Protein AF-A0A3D6AHK2-F1 (afdb_monomer_lite)

Radius of gyration: 12.89 Å; chains: 1; bounding box: 32×25×30 Å

Sequence (106 aa):
MTGGVGNDLYDFNAITDRGTSGDVITDFSRSGMNGVDVLNLHDLLLTFAGFNGNNAFSGGYLQFDTSSGTGTAVRVDANGGANSYVTLATLTGTLLQQGDTANYVL

Foldseek 3Di:
DEDWAEAEEAEDQALCLLPPAAAEYEHQDCDDRSYHYEYECPNHLVQAPPRDQPQCVVQQQWDFDCVVVQKTFTWGDRPGPNDDIGGNYIYGRDRDDPVSVSHYDD

Secondary structure (DSSP, 8-state):
----SS--EEE--SGGGGTTT-EEES---SSSTT---EEE-HHHHHTSTT--SS-TTTTTSEEEE-TTSSEEEEEE-TT-TTSS-EEEEEEES----TT-TTSEE-

pLDDT: mean 95.62, std 3.41, range [83.12, 98.75]

Structure (mmCIF, N/CA/C/O backbone):
data_AF-A0A3D6AHK2-F1
#
_entry.id   AF-A0A3D6AHK2-F1
#
loop_
_atom_site.group_PDB
_atom_site.id
_atom_site.type_symbol
_atom_site.label_atom_id
_atom_site.label_alt_id
_atom_site.label_comp_id
_atom_site.label_asym_id
_atom_site.label_entity_id
_atom_site.label_seq_id
_atom_site.pdbx_PDB_ins_code
_atom_site.Cartn_x
_atom_site.Cartn_y
_atom_site.Cartn_z
_atom_site.occupancy
_atom_site.B_iso_or_equiv
_atom_site.auth_seq_id
_atom_site.auth_comp_id
_atom_site.auth_asym_id
_atom_site.auth_atom_id
_atom_site.pdbx_PDB_model_num
ATOM 1 N N . MET A 1 1 ? 11.897 1.398 2.130 1.00 83.50 1 MET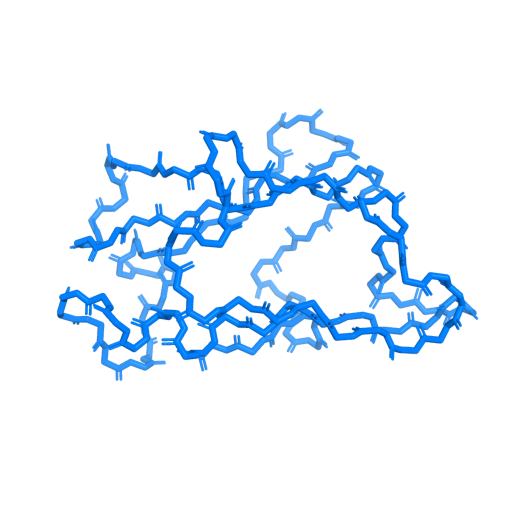 A N 1
ATOM 2 C CA . MET A 1 1 ? 12.263 0.043 1.695 1.00 83.50 1 MET A CA 1
ATOM 3 C C . MET A 1 1 ? 12.413 0.020 0.185 1.00 83.50 1 MET A C 1
ATOM 5 O O . MET A 1 1 ? 11.782 0.829 -0.491 1.00 83.50 1 MET A O 1
ATOM 9 N N . THR A 1 2 ? 13.274 -0.872 -0.294 1.00 85.88 2 THR A N 1
ATOM 10 C CA . THR A 1 2 ? 13.580 -1.096 -1.711 1.00 85.88 2 THR A CA 1
ATOM 11 C C . THR A 1 2 ? 13.614 -2.594 -1.975 1.00 85.88 2 THR A C 1
ATOM 13 O O . THR A 1 2 ? 14.205 -3.308 -1.160 1.00 85.88 2 THR A O 1
ATOM 16 N N . GLY A 1 3 ? 12.999 -3.044 -3.063 1.00 83.12 3 GLY A N 1
ATOM 17 C CA . GLY A 1 3 ? 13.045 -4.434 -3.528 1.00 83.12 3 GLY A CA 1
ATOM 18 C C . GLY A 1 3 ? 14.169 -4.667 -4.545 1.00 83.12 3 GLY A C 1
ATOM 19 O O . GLY A 1 3 ? 14.922 -5.638 -4.449 1.00 83.12 3 GLY A O 1
ATOM 20 N N . GLY A 1 4 ? 14.421 -3.670 -5.400 1.00 90.12 4 GLY A N 1
ATOM 21 C CA . GLY A 1 4 ? 15.412 -3.727 -6.466 1.00 90.12 4 GLY A CA 1
ATOM 22 C C . GLY A 1 4 ? 14.800 -4.065 -7.825 1.00 90.12 4 GLY A C 1
ATOM 23 O O . GLY A 1 4 ? 13.770 -3.527 -8.207 1.00 90.12 4 GLY A O 1
ATOM 24 N N . VAL A 1 5 ? 15.518 -4.864 -8.620 1.00 92.00 5 VAL A N 1
ATOM 25 C CA . VAL A 1 5 ? 15.029 -5.372 -9.911 1.00 92.00 5 VAL A CA 1
ATOM 26 C C . VAL A 1 5 ? 14.538 -6.795 -9.703 1.00 92.00 5 VAL A C 1
ATOM 28 O O . VAL A 1 5 ? 15.260 -7.613 -9.134 1.00 92.00 5 VAL A O 1
ATOM 31 N N . GLY A 1 6 ? 13.387 -7.116 -10.277 1.00 94.50 6 GLY A N 1
ATOM 32 C CA . GLY A 1 6 ? 12.74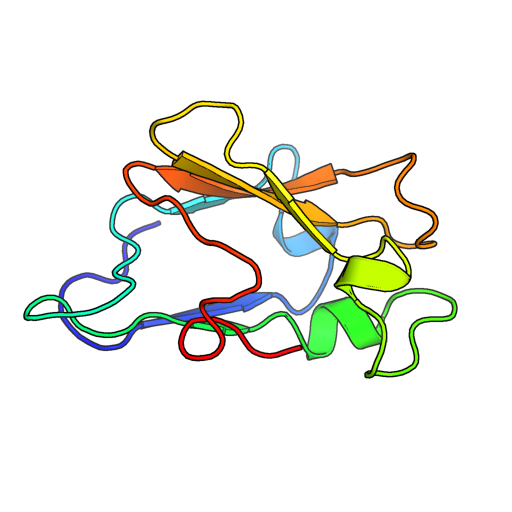6 -8.414 -10.134 1.00 94.50 6 GLY A CA 1
ATOM 33 C C . GLY A 1 6 ? 11.307 -8.234 -9.680 1.00 94.50 6 GLY A C 1
ATOM 34 O O . GLY A 1 6 ? 10.821 -7.121 -9.578 1.00 94.50 6 GLY A O 1
ATOM 35 N N . ASN A 1 7 ? 10.605 -9.342 -9.474 1.00 95.81 7 ASN A N 1
ATOM 36 C CA . ASN A 1 7 ? 9.268 -9.276 -8.898 1.00 95.81 7 ASN A CA 1
ATOM 37 C C . ASN A 1 7 ? 9.410 -9.360 -7.383 1.00 95.81 7 ASN A C 1
ATOM 39 O O . ASN A 1 7 ? 9.727 -10.437 -6.866 1.00 95.81 7 ASN A O 1
ATOM 43 N N . ASP A 1 8 ? 9.166 -8.252 -6.699 1.00 97.44 8 ASP A N 1
ATOM 44 C CA . ASP A 1 8 ? 9.243 -8.178 -5.250 1.00 97.44 8 ASP A CA 1
ATOM 45 C C . ASP A 1 8 ? 7.861 -8.309 -4.601 1.00 97.44 8 ASP A C 1
ATOM 47 O O . ASP A 1 8 ? 6.838 -7.850 -5.119 1.00 97.44 8 ASP A O 1
ATOM 51 N N . LEU A 1 9 ? 7.830 -8.962 -3.437 1.00 97.06 9 LEU A N 1
ATOM 52 C CA . LEU A 1 9 ? 6.627 -9.137 -2.630 1.00 97.06 9 LEU A CA 1
ATOM 53 C C . LEU A 1 9 ? 6.747 -8.316 -1.347 1.00 97.06 9 LEU A C 1
ATOM 55 O O . LEU A 1 9 ? 7.596 -8.587 -0.498 1.00 97.06 9 LEU A O 1
ATOM 59 N N . TYR A 1 10 ? 5.861 -7.338 -1.201 1.00 97.19 10 TYR A N 1
ATOM 60 C CA . TYR A 1 10 ? 5.734 -6.502 -0.015 1.00 97.19 10 TYR A CA 1
ATOM 61 C C . TYR A 1 10 ? 4.561 -7.017 0.815 1.00 97.19 10 TYR A C 1
ATOM 63 O O . TYR A 1 10 ? 3.400 -6.778 0.475 1.00 97.19 10 TYR A O 1
ATOM 71 N N . ASP A 1 11 ? 4.878 -7.776 1.860 1.00 96.88 11 ASP A N 1
ATOM 72 C CA . ASP A 1 11 ? 3.912 -8.533 2.653 1.00 96.88 11 ASP A CA 1
ATOM 73 C C . ASP A 1 11 ? 3.496 -7.790 3.926 1.00 96.88 11 ASP A C 1
ATOM 75 O O . ASP A 1 11 ? 4.348 -7.424 4.738 1.00 96.88 11 ASP A O 1
ATOM 79 N N . PHE A 1 12 ? 2.189 -7.577 4.097 1.00 97.31 12 PHE A N 1
ATOM 80 C CA . PHE A 1 12 ? 1.602 -6.949 5.279 1.00 97.31 12 PHE A CA 1
ATOM 81 C C . PHE A 1 12 ? 0.621 -7.913 5.942 1.00 97.31 12 PHE A C 1
ATOM 83 O O . PHE A 1 12 ? -0.407 -8.272 5.365 1.00 97.31 12 PHE A O 1
ATOM 90 N N . ASN A 1 13 ? 0.913 -8.275 7.190 1.00 96.94 13 ASN A N 1
ATOM 91 C CA . ASN A 1 13 ? 0.169 -9.283 7.944 1.00 96.94 13 ASN A CA 1
ATOM 92 C C . ASN A 1 13 ? -0.658 -8.664 9.076 1.00 96.94 13 ASN A C 1
ATOM 94 O O . ASN A 1 13 ? -1.662 -9.232 9.504 1.00 96.94 13 ASN A O 1
ATOM 98 N N . ALA A 1 14 ? -0.263 -7.488 9.568 1.00 95.81 14 ALA A N 1
ATOM 99 C CA . ALA A 1 14 ? -0.964 -6.778 10.629 1.00 95.81 14 ALA A CA 1
ATOM 100 C C . ALA A 1 14 ? -0.911 -5.259 10.442 1.00 95.81 14 ALA A C 1
ATOM 102 O O . ALA A 1 14 ? 0.054 -4.693 9.935 1.00 95.81 14 ALA A O 1
ATOM 103 N N . ILE A 1 15 ? -1.941 -4.551 10.922 1.00 94.81 15 ILE A N 1
ATOM 104 C CA . ILE A 1 15 ? -1.991 -3.081 10.823 1.00 94.81 15 ILE A CA 1
ATOM 105 C C . ILE A 1 15 ? -0.832 -2.416 11.575 1.00 94.81 15 ILE A C 1
ATOM 107 O O . ILE A 1 15 ? -0.469 -1.286 11.271 1.00 94.81 15 ILE A O 1
ATOM 111 N N . THR A 1 16 ? -0.243 -3.117 12.546 1.00 95.94 16 THR A N 1
ATOM 112 C CA . THR A 1 16 ? 0.933 -2.683 13.302 1.00 95.94 16 THR A CA 1
ATOM 113 C C . THR A 1 16 ? 2.220 -2.684 12.485 1.00 95.94 16 THR A C 1
ATOM 115 O O . THR A 1 16 ? 3.148 -1.974 12.868 1.00 95.94 16 THR A O 1
ATOM 118 N N . ASP A 1 17 ? 2.276 -3.405 11.361 1.00 92.81 17 ASP A N 1
ATOM 119 C CA . ASP A 1 17 ? 3.460 -3.467 10.489 1.00 92.81 17 ASP A CA 1
ATOM 120 C C . ASP A 1 17 ? 3.811 -2.080 9.934 1.00 92.81 17 ASP A C 1
ATOM 122 O O . ASP A 1 17 ? 4.977 -1.749 9.753 1.00 92.81 17 ASP A O 1
ATOM 126 N N . ARG A 1 18 ? 2.807 -1.199 9.805 1.00 93.31 18 ARG A N 1
ATOM 127 C CA . ARG A 1 18 ? 2.975 0.205 9.402 1.00 93.31 18 ARG A CA 1
ATOM 128 C C . ARG A 1 18 ? 3.805 1.051 10.385 1.00 93.31 18 ARG A C 1
ATOM 130 O O . ARG A 1 18 ? 4.126 2.205 10.093 1.00 93.31 18 ARG A O 1
ATOM 137 N N . GLY A 1 19 ? 4.023 0.577 11.613 1.00 92.50 19 GLY A N 1
ATOM 138 C CA . GLY A 1 19 ? 4.533 1.399 12.709 1.00 92.50 19 GLY A CA 1
ATOM 139 C C . GLY A 1 19 ? 3.670 2.650 12.946 1.00 92.50 19 GLY A C 1
ATOM 140 O O . GLY A 1 19 ? 2.443 2.582 13.046 1.00 92.50 19 GLY A O 1
ATOM 141 N N . THR A 1 20 ? 4.300 3.822 13.035 1.00 90.75 20 THR A N 1
ATOM 142 C CA . THR A 1 20 ? 3.590 5.085 13.318 1.00 90.75 20 THR A CA 1
ATOM 143 C C . THR A 1 20 ? 3.040 5.759 12.057 1.00 90.75 20 THR A C 1
ATOM 145 O O . THR A 1 20 ? 1.927 6.290 12.073 1.00 90.75 20 THR A O 1
ATOM 148 N N . SER A 1 21 ? 3.791 5.751 10.953 1.00 91.06 21 SER A N 1
ATOM 149 C CA . SER A 1 21 ? 3.498 6.551 9.749 1.00 91.06 21 SER A CA 1
ATOM 150 C C . SER A 1 21 ? 3.195 5.735 8.493 1.00 91.06 21 SER A C 1
ATOM 152 O O . SER A 1 21 ? 2.676 6.301 7.534 1.00 91.06 21 SER A O 1
ATOM 154 N N . GLY A 1 22 ? 3.454 4.431 8.511 1.00 95.00 22 GLY A N 1
ATOM 155 C CA . GLY A 1 22 ? 3.506 3.597 7.318 1.00 95.00 22 GLY A CA 1
ATOM 156 C C . GLY A 1 22 ? 4.890 3.574 6.686 1.00 95.00 22 GLY A C 1
ATOM 157 O O . GLY A 1 22 ? 5.708 4.476 6.904 1.00 95.00 22 GLY A O 1
ATOM 158 N N . ASP A 1 23 ? 5.123 2.533 5.895 1.00 96.12 23 ASP A N 1
ATOM 159 C CA . ASP A 1 23 ? 6.361 2.346 5.150 1.00 96.12 23 ASP A CA 1
ATOM 160 C C . ASP A 1 23 ? 6.465 3.306 3.966 1.00 96.12 23 ASP A C 1
ATOM 162 O O . ASP A 1 23 ? 5.476 3.836 3.458 1.00 96.12 23 ASP A O 1
ATOM 166 N N . VAL A 1 24 ? 7.687 3.516 3.487 1.00 97.19 24 VAL A N 1
ATOM 167 C CA . VAL A 1 24 ? 7.953 4.244 2.242 1.00 97.19 24 VAL A CA 1
ATOM 168 C C . VAL A 1 24 ? 8.644 3.290 1.283 1.00 97.19 24 VAL A C 1
ATOM 170 O O . VAL A 1 24 ? 9.767 2.868 1.554 1.00 97.19 24 VAL A O 1
ATOM 173 N N . ILE A 1 25 ? 7.988 2.948 0.178 1.00 97.31 25 ILE A N 1
ATOM 174 C CA . ILE A 1 25 ? 8.490 2.058 -0.872 1.00 97.31 25 ILE A CA 1
ATOM 175 C C . ILE A 1 25 ? 8.919 2.925 -2.049 1.00 97.31 25 ILE A C 1
ATOM 177 O O . ILE A 1 25 ? 8.097 3.640 -2.628 1.00 97.31 25 ILE A O 1
ATOM 181 N N . THR A 1 26 ? 10.212 2.912 -2.371 1.00 96.94 26 THR A N 1
ATOM 182 C CA . THR A 1 26 ? 10.783 3.899 -3.300 1.00 96.94 26 THR A CA 1
ATOM 183 C C . THR A 1 26 ? 10.936 3.425 -4.739 1.00 96.94 26 THR A C 1
ATOM 185 O O . THR A 1 26 ? 11.211 4.242 -5.613 1.00 96.94 26 THR A O 1
ATOM 188 N N . ASP A 1 27 ? 10.769 2.132 -4.990 1.00 95.69 27 ASP A N 1
ATOM 189 C CA . ASP A 1 27 ? 11.079 1.479 -6.264 1.00 95.69 27 ASP A CA 1
ATOM 190 C C . ASP A 1 27 ? 9.979 0.532 -6.763 1.00 95.69 27 ASP A C 1
ATOM 192 O O . ASP A 1 27 ? 10.217 -0.192 -7.723 1.00 95.69 27 ASP A O 1
ATOM 196 N N . PHE A 1 28 ? 8.773 0.591 -6.182 1.00 97.69 28 PHE A N 1
ATOM 197 C CA . PHE A 1 28 ? 7.665 -0.294 -6.556 1.00 97.69 28 PHE A CA 1
ATOM 198 C C . PHE A 1 28 ? 7.372 -0.227 -8.063 1.00 97.69 28 PHE A C 1
ATOM 200 O O . PHE A 1 28 ? 6.909 0.799 -8.580 1.00 97.69 28 PHE A O 1
ATOM 207 N N . SER A 1 29 ? 7.583 -1.337 -8.758 1.00 96.88 29 SER A N 1
ATOM 208 C CA . SER A 1 29 ? 7.416 -1.491 -10.194 1.00 96.88 29 SER A CA 1
ATOM 209 C C . SER A 1 29 ? 6.083 -2.150 -10.525 1.00 96.88 29 SER A C 1
ATOM 211 O O . SER A 1 29 ? 5.861 -3.328 -10.270 1.00 96.88 29 SER A O 1
ATOM 213 N N . ARG A 1 30 ? 5.183 -1.415 -11.191 1.00 95.88 30 ARG A N 1
ATOM 214 C CA . ARG A 1 30 ? 3.920 -2.011 -11.664 1.00 95.88 30 ARG A CA 1
ATOM 215 C C . ARG A 1 30 ? 4.116 -2.991 -12.819 1.00 95.88 30 ARG A C 1
ATOM 217 O O . ARG A 1 30 ? 3.322 -3.909 -12.993 1.00 95.88 30 ARG A O 1
ATOM 224 N N . SER A 1 31 ? 5.133 -2.755 -13.646 1.00 94.19 31 SER A N 1
ATOM 225 C CA . SER A 1 31 ? 5.406 -3.528 -14.857 1.00 94.19 31 SER A CA 1
ATOM 226 C C . SER A 1 31 ? 6.748 -3.153 -15.478 1.00 94.19 31 SER A C 1
ATOM 228 O O . SER A 1 31 ? 7.208 -2.021 -15.323 1.00 94.19 31 SER A O 1
ATOM 230 N N . GLY A 1 32 ? 7.280 -4.033 -16.326 1.00 90.31 32 GLY A N 1
ATOM 231 C CA . GLY A 1 32 ? 8.388 -3.726 -17.229 1.00 90.31 32 GLY A CA 1
ATOM 232 C C . GLY A 1 32 ? 9.692 -4.401 -16.824 1.00 90.31 32 GLY A C 1
ATOM 233 O O . GLY A 1 32 ? 9.692 -5.449 -16.188 1.00 90.31 32 GLY A O 1
ATOM 234 N N . MET A 1 33 ? 10.816 -3.808 -17.235 1.00 88.62 33 MET A N 1
ATOM 235 C CA . MET A 1 33 ? 12.151 -4.401 -17.059 1.00 88.62 33 MET A CA 1
ATOM 236 C C . MET A 1 33 ? 12.592 -4.491 -15.595 1.00 88.62 33 MET A C 1
ATOM 238 O O . MET A 1 33 ? 13.430 -5.327 -15.275 1.00 88.62 33 MET A O 1
ATOM 242 N N . ASN A 1 34 ? 12.020 -3.655 -14.726 1.00 90.75 34 ASN A N 1
ATOM 243 C CA . ASN A 1 34 ? 12.298 -3.690 -13.293 1.00 90.75 34 ASN A CA 1
ATOM 244 C C . ASN A 1 34 ? 11.475 -4.755 -12.561 1.00 90.75 34 ASN A C 1
ATOM 246 O O . ASN A 1 34 ? 11.774 -5.007 -11.408 1.00 90.75 34 ASN A O 1
ATOM 250 N N . GLY A 1 35 ? 10.509 -5.398 -13.233 1.00 94.50 35 GLY A N 1
ATOM 251 C CA . GLY A 1 35 ? 9.640 -6.429 -12.669 1.00 94.50 35 GLY A CA 1
ATOM 252 C C . GLY A 1 35 ? 8.195 -5.983 -12.457 1.00 94.50 35 GLY A C 1
ATOM 253 O O . GLY A 1 35 ? 7.772 -4.911 -12.908 1.00 94.50 35 GLY A O 1
ATOM 254 N N . VAL A 1 36 ? 7.423 -6.863 -11.830 1.00 96.62 36 VAL A N 1
ATOM 255 C CA . VAL A 1 36 ? 6.019 -6.685 -11.452 1.00 96.62 36 VAL A CA 1
ATOM 256 C C . VAL A 1 36 ? 5.917 -6.976 -9.959 1.00 96.62 36 VAL A C 1
ATOM 258 O O . VAL A 1 36 ? 5.830 -8.136 -9.554 1.00 96.62 36 VAL A O 1
ATOM 261 N N . ASP A 1 37 ? 5.941 -5.917 -9.162 1.00 98.38 37 ASP A N 1
ATOM 262 C CA . ASP A 1 37 ? 5.887 -6.002 -7.709 1.00 98.38 37 ASP A CA 1
ATOM 263 C C . ASP A 1 37 ? 4.457 -6.155 -7.219 1.00 98.38 37 ASP A C 1
ATOM 265 O O . ASP A 1 37 ? 3.497 -5.716 -7.866 1.00 98.38 37 ASP A O 1
ATOM 269 N N . VAL A 1 38 ? 4.323 -6.767 -6.046 1.00 98.44 38 VAL A N 1
ATOM 270 C CA . VAL A 1 38 ? 3.038 -7.123 -5.454 1.00 98.44 38 VAL A CA 1
ATOM 271 C C . VAL A 1 38 ? 2.963 -6.644 -4.009 1.00 98.44 38 VAL A C 1
ATOM 273 O O . VAL A 1 38 ? 3.828 -6.953 -3.192 1.00 98.44 38 VAL A O 1
ATOM 276 N N . LEU A 1 39 ? 1.886 -5.930 -3.677 1.00 98.38 39 LEU A N 1
ATOM 277 C CA . LEU A 1 39 ? 1.454 -5.715 -2.296 1.00 98.38 39 LEU A CA 1
ATOM 278 C C . LEU A 1 39 ? 0.602 -6.907 -1.847 1.00 98.38 39 LEU A C 1
ATOM 280 O O . LEU A 1 39 ? -0.523 -7.069 -2.325 1.00 98.38 39 LEU A O 1
ATOM 284 N N . ASN A 1 40 ? 1.092 -7.731 -0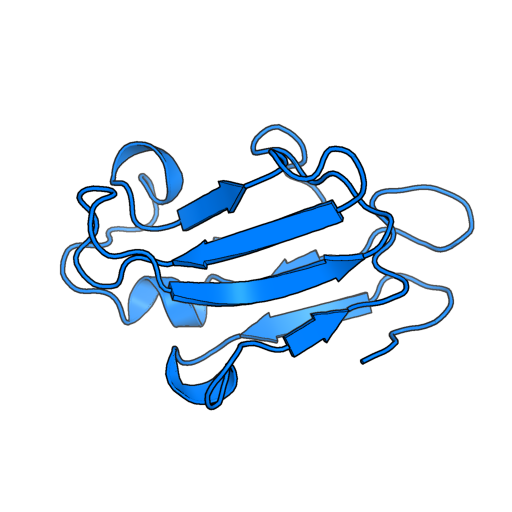.927 1.00 98.00 40 ASN A N 1
ATOM 285 C CA . ASN A 1 40 ? 0.244 -8.739 -0.300 1.00 98.00 40 ASN A CA 1
ATOM 286 C C . ASN A 1 40 ? -0.458 -8.131 0.916 1.00 98.00 40 ASN A C 1
ATOM 288 O O . ASN A 1 40 ? 0.181 -7.777 1.903 1.00 98.00 40 ASN A O 1
ATOM 292 N N . LEU A 1 41 ? -1.776 -7.968 0.802 1.00 98.06 41 LEU A N 1
ATOM 293 C CA . LEU A 1 41 ? -2.644 -7.375 1.820 1.00 98.06 41 LEU A CA 1
ATOM 294 C C . LEU A 1 41 ? -3.647 -8.397 2.372 1.00 98.06 41 LEU A C 1
ATOM 296 O O . LEU A 1 41 ? -4.491 -8.026 3.187 1.00 98.06 41 LEU A O 1
ATOM 300 N N . HIS A 1 42 ? -3.579 -9.652 1.917 1.00 96.81 42 HIS A N 1
ATOM 301 C CA . HIS A 1 42 ? -4.579 -10.679 2.199 1.00 96.81 42 HIS A CA 1
ATOM 302 C C . HIS A 1 42 ? -4.723 -10.952 3.695 1.00 96.81 42 HIS A C 1
ATOM 304 O O . HIS A 1 42 ? -5.795 -10.760 4.273 1.00 96.81 42 HIS A O 1
ATOM 310 N N . ASP A 1 43 ? -3.620 -11.332 4.338 1.00 96.94 43 ASP A N 1
ATOM 311 C CA . ASP A 1 43 ? -3.625 -11.700 5.751 1.00 96.94 43 ASP A CA 1
ATOM 312 C C . ASP A 1 43 ? -4.003 -10.500 6.627 1.00 96.94 43 ASP A C 1
ATOM 314 O O . ASP A 1 43 ? -4.843 -10.636 7.518 1.00 96.94 43 ASP A O 1
ATOM 318 N N . LEU A 1 44 ? -3.500 -9.300 6.303 1.00 97.69 44 LEU A N 1
ATOM 319 C CA . LEU A 1 44 ? -3.918 -8.053 6.944 1.00 97.69 44 LEU A CA 1
ATOM 320 C C . LEU A 1 44 ? -5.433 -7.837 6.863 1.00 97.69 44 LEU A C 1
ATOM 322 O O . LEU A 1 44 ? -6.068 -7.581 7.887 1.00 97.69 44 LEU A O 1
ATOM 326 N N . LEU A 1 45 ? -6.021 -7.899 5.666 1.00 97.75 45 LEU A N 1
ATOM 327 C CA . LEU A 1 45 ? -7.441 -7.600 5.472 1.00 97.75 45 LEU A CA 1
ATOM 328 C C . LEU A 1 45 ? -8.334 -8.611 6.195 1.00 97.75 45 LEU A C 1
ATOM 330 O O . LEU A 1 45 ? -9.361 -8.224 6.751 1.00 97.75 45 LEU A O 1
ATOM 334 N N . LEU A 1 46 ? -7.929 -9.881 6.274 1.00 96.56 46 LEU A N 1
ATOM 335 C CA . LEU A 1 46 ? -8.639 -10.899 7.055 1.00 96.56 46 LEU A CA 1
ATOM 336 C C . LEU A 1 46 ? -8.660 -10.610 8.566 1.00 96.56 46 LEU A C 1
ATOM 338 O O . LEU A 1 46 ? -9.523 -11.138 9.269 1.00 96.56 46 LEU A O 1
ATOM 342 N N . THR A 1 47 ? -7.773 -9.748 9.076 1.00 96.69 47 THR A N 1
ATOM 343 C CA . THR A 1 47 ? -7.835 -9.287 10.476 1.00 96.69 47 THR A CA 1
ATOM 344 C C . THR A 1 47 ? -8.913 -8.228 10.725 1.00 96.69 47 THR A C 1
ATOM 346 O O . THR A 1 47 ? -9.247 -7.952 11.881 1.00 96.69 47 THR A O 1
ATOM 349 N N . PHE A 1 48 ? -9.467 -7.615 9.675 1.00 96.94 48 PHE A N 1
ATOM 350 C CA . PHE A 1 48 ? -10.401 -6.499 9.802 1.00 96.94 48 PHE A CA 1
ATOM 351 C C . PHE A 1 48 ? -11.828 -6.960 10.075 1.00 96.94 48 PHE A C 1
ATOM 353 O O . PHE A 1 48 ? -12.365 -7.882 9.457 1.00 96.94 48 PHE A O 1
ATOM 360 N N . ALA A 1 49 ? -12.484 -6.268 11.004 1.00 93.88 49 ALA A N 1
ATOM 361 C CA . ALA A 1 49 ? -13.832 -6.617 11.414 1.00 93.88 49 ALA A CA 1
ATOM 362 C C . ALA A 1 49 ? -14.816 -6.432 10.245 1.00 93.88 49 ALA A C 1
ATOM 364 O O . ALA A 1 49 ? -14.955 -5.346 9.680 1.00 93.88 49 ALA A O 1
ATOM 365 N N . GLY A 1 50 ? -15.526 -7.507 9.898 1.00 91.62 50 GLY A N 1
ATOM 366 C CA . GLY A 1 50 ? -16.543 -7.503 8.843 1.00 91.62 50 GLY A CA 1
ATOM 367 C C . GLY A 1 50 ? -16.006 -7.662 7.418 1.00 91.62 50 GLY A C 1
ATOM 368 O O . GLY A 1 50 ? -16.816 -7.789 6.496 1.00 91.62 50 GLY A O 1
ATOM 369 N N . PHE A 1 51 ? -14.684 -7.711 7.217 1.00 95.44 51 PHE A N 1
ATOM 370 C CA . PHE A 1 51 ? -14.131 -8.036 5.907 1.00 95.44 51 PHE A CA 1
ATOM 371 C C . PHE A 1 51 ? -14.415 -9.505 5.562 1.00 95.44 51 PHE A C 1
ATOM 373 O O . PHE A 1 51 ? -14.283 -10.398 6.397 1.00 95.44 51 PHE A O 1
ATOM 380 N N . ASN A 1 52 ? -14.847 -9.758 4.325 1.00 89.06 52 ASN A N 1
ATOM 381 C CA . ASN A 1 52 ? -15.290 -11.078 3.863 1.00 89.06 52 ASN A CA 1
ATOM 382 C C . ASN A 1 52 ? -14.584 -11.547 2.578 1.00 89.06 52 ASN A C 1
ATOM 384 O O . ASN A 1 52 ? -15.099 -12.423 1.883 1.00 89.06 52 ASN A O 1
ATOM 388 N N . GLY A 1 53 ? -13.454 -10.927 2.229 1.00 86.38 53 GLY A N 1
ATOM 389 C CA . GLY A 1 53 ? -12.649 -11.275 1.055 1.00 86.38 53 GLY A CA 1
ATOM 390 C C . GLY A 1 53 ? -13.049 -10.586 -0.254 1.00 86.38 53 GLY A C 1
ATOM 391 O O . GLY A 1 53 ? -12.212 -10.440 -1.133 1.00 86.38 53 GLY A O 1
ATOM 392 N N . ASN A 1 54 ? -14.290 -10.107 -0.412 1.00 84.50 54 ASN A N 1
ATOM 393 C CA . ASN A 1 54 ? -14.779 -9.662 -1.732 1.00 84.50 54 ASN A CA 1
ATOM 394 C C . ASN A 1 54 ? -14.936 -8.142 -1.898 1.00 84.50 54 ASN A C 1
ATOM 396 O O . ASN A 1 54 ? -15.185 -7.674 -3.006 1.00 84.50 54 ASN A O 1
ATOM 400 N N . ASN A 1 55 ? -14.809 -7.357 -0.824 1.00 87.31 55 ASN A N 1
ATOM 401 C CA . ASN A 1 55 ? -15.225 -5.948 -0.811 1.00 87.31 55 ASN A CA 1
ATOM 402 C C . ASN A 1 55 ? -14.165 -4.998 -0.230 1.00 87.31 55 ASN A C 1
ATOM 404 O O . ASN A 1 55 ? -14.515 -4.082 0.507 1.00 87.31 55 ASN A O 1
ATOM 408 N N . ALA A 1 56 ? -12.872 -5.186 -0.516 1.00 96.50 56 ALA A N 1
ATOM 409 C CA . ALA A 1 56 ? -11.838 -4.357 0.121 1.00 96.50 56 ALA A CA 1
ATOM 410 C C . ALA A 1 56 ? -12.001 -2.867 -0.234 1.00 96.50 56 ALA A C 1
ATOM 412 O O . ALA A 1 56 ? -12.094 -2.020 0.647 1.00 96.50 56 ALA A O 1
ATOM 413 N N . PHE A 1 57 ? -12.131 -2.552 -1.525 1.00 97.38 57 PHE A N 1
ATOM 414 C CA . PHE A 1 57 ? -12.309 -1.173 -1.986 1.00 97.38 57 PHE A CA 1
ATOM 415 C C . PHE A 1 57 ? -13.741 -0.659 -1.773 1.00 97.38 57 PHE A C 1
ATOM 417 O O . PHE A 1 57 ? -13.942 0.408 -1.202 1.00 97.38 57 PHE A O 1
ATOM 424 N N . SER A 1 58 ? -14.757 -1.421 -2.195 1.00 95.31 58 SER A N 1
ATOM 425 C CA . SER A 1 58 ? -16.172 -1.017 -2.099 1.00 95.31 58 SER A CA 1
ATOM 426 C C . SER A 1 58 ? -16.695 -0.983 -0.661 1.00 95.31 58 SER A C 1
ATOM 428 O O . SER A 1 58 ? -17.528 -0.143 -0.331 1.00 95.31 58 SER A O 1
ATOM 430 N N . GLY A 1 59 ? -16.198 -1.873 0.198 1.00 95.88 59 GLY A N 1
ATOM 431 C CA . GLY A 1 59 ? -16.467 -1.884 1.635 1.00 95.88 59 GLY A CA 1
ATOM 432 C C . GLY A 1 59 ? -15.662 -0.841 2.405 1.00 95.88 59 GLY A C 1
ATOM 433 O O . GLY A 1 59 ? -15.875 -0.689 3.603 1.00 95.88 59 GLY A O 1
ATOM 434 N N . GLY A 1 60 ? -14.767 -0.108 1.734 1.00 97.31 60 GLY A N 1
ATOM 435 C CA . GLY A 1 60 ? -13.999 0.978 2.328 1.00 97.31 60 GLY A CA 1
ATOM 436 C C . GLY A 1 60 ? -12.869 0.528 3.247 1.00 97.31 60 GLY A C 1
ATOM 437 O O . GLY A 1 60 ? -12.469 1.313 4.090 1.00 97.31 60 GLY A O 1
ATOM 438 N N . TYR A 1 61 ? -12.391 -0.711 3.113 1.00 98.25 61 TYR A N 1
ATOM 439 C CA . TYR A 1 61 ? -11.270 -1.259 3.883 1.00 98.25 61 TYR A CA 1
ATOM 440 C C 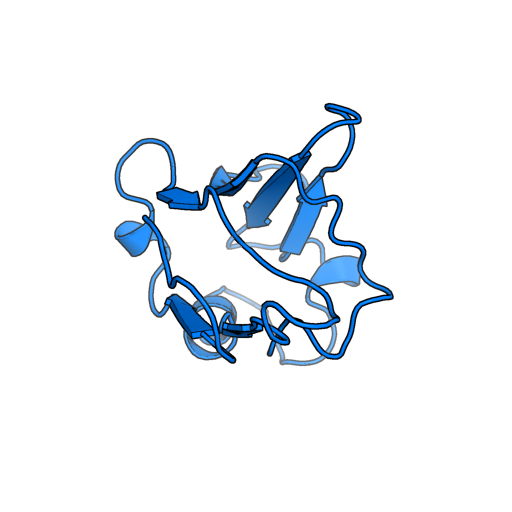. TYR A 1 61 ? -9.907 -0.900 3.291 1.00 98.25 61 TYR A C 1
ATOM 442 O O . TYR A 1 61 ? -8.927 -0.838 4.025 1.00 98.25 61 TYR A O 1
ATOM 450 N N . LEU A 1 62 ? -9.831 -0.687 1.975 1.00 98.44 62 LEU A N 1
ATOM 451 C CA . LEU A 1 62 ? -8.599 -0.403 1.245 1.00 98.44 62 LEU A CA 1
ATOM 452 C C . LEU A 1 62 ? -8.802 0.759 0.279 1.00 98.44 62 LEU A C 1
ATOM 454 O O . LEU A 1 62 ? -9.794 0.825 -0.447 1.00 98.44 62 LEU A O 1
ATOM 458 N N . GLN A 1 63 ? -7.805 1.633 0.214 1.00 98.56 63 GLN A N 1
ATOM 459 C CA . GLN A 1 63 ? -7.750 2.713 -0.750 1.00 98.56 63 GLN A CA 1
ATOM 460 C C . GLN A 1 63 ? -6.333 2.921 -1.268 1.00 98.56 63 GLN A C 1
ATOM 462 O O . GLN A 1 63 ? -5.381 3.047 -0.500 1.00 98.56 63 GLN A O 1
ATOM 467 N N . PHE A 1 64 ? -6.219 3.052 -2.585 1.00 98.50 64 PHE A N 1
ATOM 468 C CA . PHE A 1 64 ? -5.040 3.614 -3.227 1.00 98.50 64 PHE A CA 1
ATOM 469 C C . PHE A 1 64 ? -5.302 5.093 -3.498 1.00 98.50 64 PHE A C 1
ATOM 471 O O . PHE A 1 64 ? -6.036 5.451 -4.417 1.00 98.50 64 PHE A O 1
ATOM 478 N N . ASP A 1 65 ? -4.766 5.960 -2.641 1.00 98.44 65 ASP A N 1
ATOM 479 C CA . ASP A 1 65 ? -4.899 7.403 -2.804 1.00 98.44 65 ASP A CA 1
ATOM 480 C C . ASP A 1 65 ? -3.755 7.950 -3.661 1.00 98.44 65 ASP A C 1
ATOM 482 O O . ASP A 1 65 ? -2.612 8.067 -3.214 1.00 98.44 65 ASP A O 1
ATOM 486 N N . THR A 1 66 ? -4.090 8.306 -4.900 1.00 98.31 66 THR A N 1
ATOM 487 C CA . THR A 1 66 ? -3.171 8.892 -5.880 1.00 98.31 66 THR A CA 1
ATOM 488 C C . THR A 1 66 ? -3.292 10.413 -5.997 1.00 98.31 66 THR A C 1
ATOM 490 O O . THR A 1 66 ? -2.797 10.993 -6.963 1.00 98.31 66 THR A O 1
ATOM 493 N N . SER A 1 67 ? -3.946 11.089 -5.046 1.00 96.88 67 SER A N 1
ATOM 494 C CA . SER A 1 67 ? -4.166 12.547 -5.077 1.00 96.88 67 SER A CA 1
ATOM 495 C C . SER A 1 67 ? -2.877 13.376 -5.084 1.00 96.88 67 SER A C 1
ATOM 497 O O . SER A 1 67 ? -2.889 14.516 -5.543 1.00 96.88 67 SER A O 1
ATOM 499 N N . SER A 1 68 ? -1.751 12.798 -4.650 1.00 94.75 68 SER A N 1
ATOM 500 C CA . SER A 1 68 ? -0.427 13.427 -4.759 1.00 94.75 68 SER A CA 1
ATOM 501 C C . SER A 1 68 ? 0.035 13.634 -6.211 1.00 94.75 68 SER A C 1
ATOM 503 O O . SER A 1 68 ? 0.921 14.447 -6.465 1.00 94.75 68 SER A O 1
ATOM 505 N N . GLY A 1 69 ? -0.530 12.884 -7.165 1.00 95.50 69 GLY A N 1
ATOM 506 C CA . GLY A 1 69 ? -0.184 12.927 -8.587 1.00 95.50 69 GLY A CA 1
ATOM 507 C C . GLY A 1 69 ? 1.145 12.259 -8.957 1.00 95.50 69 GLY A C 1
ATOM 508 O O . GLY A 1 69 ? 1.378 11.999 -10.134 1.00 95.50 69 GLY A O 1
ATOM 509 N N . THR A 1 70 ? 2.003 11.940 -7.986 1.00 95.19 70 THR A N 1
ATOM 510 C CA . THR A 1 70 ? 3.334 11.347 -8.220 1.00 95.19 70 THR A CA 1
ATOM 511 C C . THR A 1 70 ? 3.586 10.067 -7.433 1.00 95.19 70 THR A C 1
ATOM 513 O O . THR A 1 70 ? 4.582 9.391 -7.668 1.00 95.19 70 THR A O 1
ATOM 516 N N . GLY A 1 71 ? 2.699 9.709 -6.511 1.00 97.88 71 GLY A N 1
ATOM 517 C CA . GLY A 1 71 ? 2.795 8.497 -5.714 1.00 97.88 71 GLY A CA 1
ATOM 518 C C . GLY A 1 71 ? 1.436 8.033 -5.213 1.00 97.88 71 GLY A C 1
ATOM 519 O O . GLY A 1 71 ? 0.411 8.687 -5.429 1.00 97.88 71 GLY A O 1
ATOM 520 N N . THR A 1 72 ? 1.447 6.909 -4.510 1.00 98.75 72 THR A N 1
ATOM 521 C CA . THR A 1 72 ? 0.247 6.294 -3.940 1.00 98.75 72 THR A CA 1
ATOM 522 C C . THR A 1 72 ? 0.392 6.180 -2.438 1.00 98.75 72 THR A C 1
ATOM 524 O O . THR A 1 72 ? 1.331 5.547 -1.964 1.00 98.75 72 THR A O 1
ATOM 527 N N . ALA A 1 73 ? -0.553 6.731 -1.683 1.00 98.50 73 ALA A N 1
ATOM 528 C CA . ALA A 1 73 ? -0.741 6.327 -0.297 1.00 98.50 73 ALA A CA 1
ATOM 529 C C . ALA A 1 73 ? -1.662 5.099 -0.276 1.00 98.50 73 ALA A C 1
ATOM 531 O O . ALA A 1 73 ? -2.841 5.188 -0.620 1.00 98.50 73 ALA A O 1
ATOM 532 N N . VAL A 1 74 ? -1.113 3.951 0.112 1.00 98.50 74 VAL A N 1
ATOM 533 C CA . VAL A 1 74 ? -1.869 2.725 0.370 1.00 98.50 74 VAL A CA 1
ATOM 534 C C . VAL A 1 74 ? -2.463 2.860 1.761 1.00 98.50 74 VAL A C 1
ATOM 536 O O . VAL A 1 74 ? -1.733 2.869 2.754 1.00 98.50 74 VAL A O 1
ATOM 539 N N . ARG A 1 75 ? -3.780 3.032 1.841 1.00 98.50 75 ARG A N 1
ATOM 540 C CA . ARG A 1 75 ? -4.486 3.292 3.093 1.00 98.50 75 ARG A CA 1
ATOM 541 C C . ARG A 1 75 ? -5.479 2.199 3.412 1.00 98.50 75 ARG A C 1
ATOM 543 O O . ARG A 1 75 ? -6.130 1.676 2.513 1.00 98.50 75 ARG A O 1
ATOM 550 N N . VAL A 1 76 ? -5.632 1.919 4.697 1.00 98.25 76 VAL A N 1
ATOM 551 C CA . VAL A 1 76 ? -6.560 0.911 5.204 1.00 98.25 76 VAL A CA 1
ATOM 552 C C . VAL A 1 76 ? -7.476 1.474 6.277 1.00 98.25 76 VAL A C 1
ATOM 554 O O . VAL A 1 76 ? -7.061 2.344 7.043 1.00 98.25 76 VAL A O 1
ATOM 557 N N . ASP A 1 77 ? -8.707 0.980 6.324 1.00 97.62 77 ASP A N 1
ATOM 558 C CA . ASP A 1 77 ? -9.692 1.290 7.359 1.00 97.62 77 ASP A CA 1
ATOM 559 C C . ASP A 1 77 ? -10.178 -0.018 7.993 1.00 97.62 77 ASP A C 1
ATOM 561 O O . ASP A 1 77 ? -10.841 -0.832 7.348 1.00 97.62 77 ASP A O 1
ATOM 565 N N . ALA A 1 78 ? -9.804 -0.268 9.248 1.00 96.81 78 ALA A N 1
ATOM 566 C CA . ALA A 1 78 ? -9.951 -1.590 9.866 1.00 96.81 78 ALA A CA 1
ATOM 567 C C . ALA A 1 78 ? -11.410 -1.988 10.158 1.00 96.81 78 ALA A C 1
ATOM 569 O O . ALA A 1 78 ? -11.692 -3.160 10.418 1.00 96.81 78 ALA A O 1
ATOM 570 N N . ASN A 1 79 ? -12.339 -1.030 10.141 1.00 95.69 79 ASN A N 1
ATOM 571 C CA . ASN A 1 79 ? -13.778 -1.274 10.262 1.00 95.69 79 ASN A CA 1
ATOM 572 C C . ASN A 1 79 ? -14.533 -1.041 8.938 1.00 95.69 79 ASN A C 1
ATOM 574 O O . ASN A 1 79 ? -15.763 -1.133 8.918 1.00 95.69 79 ASN A O 1
ATOM 578 N N . GLY A 1 80 ? -13.810 -0.771 7.847 1.00 95.38 80 GLY A N 1
ATOM 579 C CA . GLY A 1 80 ? -14.384 -0.396 6.562 1.00 95.38 80 GLY A CA 1
ATOM 580 C C . GLY A 1 80 ? -15.068 0.973 6.604 1.00 95.38 80 GLY A C 1
ATOM 581 O O . GLY A 1 80 ? -14.779 1.826 7.429 1.00 95.38 80 GLY A O 1
ATOM 582 N N . GLY A 1 81 ? -16.001 1.221 5.688 1.00 95.44 81 GLY A N 1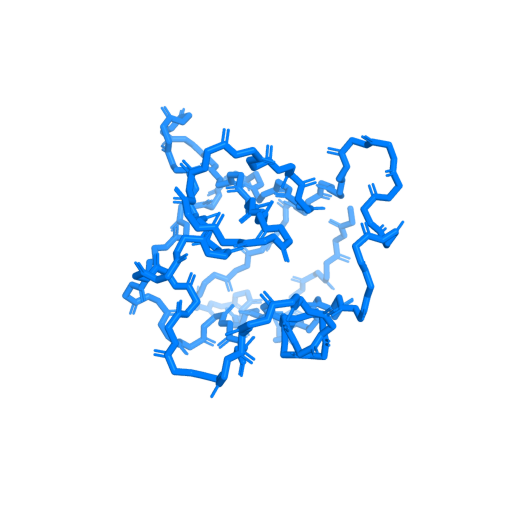
ATOM 583 C CA . GLY A 1 81 ? -16.806 2.449 5.696 1.00 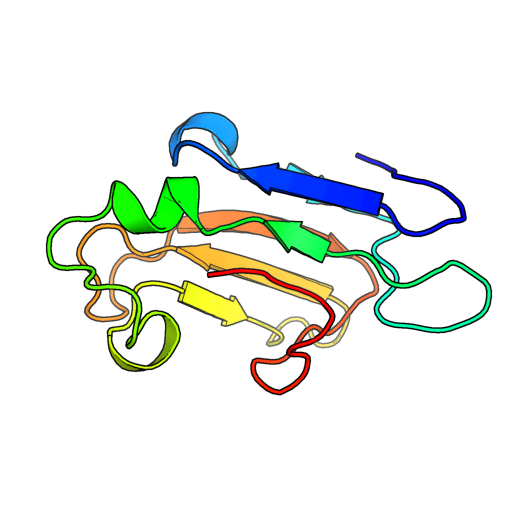95.44 81 GLY A CA 1
ATOM 584 C C . GLY A 1 81 ? -16.088 3.712 5.206 1.00 95.44 81 GLY A C 1
ATOM 585 O O . GLY A 1 81 ? -16.737 4.751 5.077 1.00 95.44 81 GLY A O 1
ATOM 586 N N . ALA A 1 82 ? -14.801 3.616 4.857 1.00 96.56 82 ALA A N 1
ATOM 587 C CA . ALA A 1 82 ? -14.033 4.649 4.171 1.00 96.56 82 ALA A CA 1
ATOM 588 C C . ALA A 1 82 ? -13.996 6.007 4.901 1.00 96.56 82 ALA A C 1
ATOM 590 O O . ALA A 1 82 ? -14.111 7.058 4.262 1.00 96.56 82 ALA A O 1
ATOM 591 N N . ASN A 1 83 ? -13.852 6.001 6.229 1.00 96.19 83 ASN A N 1
ATOM 592 C CA . ASN A 1 83 ? -13.977 7.213 7.045 1.00 96.19 83 ASN A CA 1
ATOM 593 C C . ASN A 1 83 ? -12.808 7.464 8.013 1.00 96.19 83 ASN A C 1
ATOM 595 O O . ASN A 1 83 ? -12.673 8.585 8.502 1.00 96.19 83 ASN A O 1
ATOM 599 N N . SER A 1 84 ? -11.964 6.462 8.262 1.00 95.69 84 SER A N 1
ATOM 600 C CA . SER A 1 84 ? -10.917 6.483 9.291 1.00 95.69 84 SER A CA 1
ATOM 601 C C . SER A 1 84 ? -9.610 5.857 8.799 1.00 95.69 84 SER A C 1
ATOM 603 O O . SER A 1 84 ? -8.871 5.229 9.557 1.00 95.69 84 SER A O 1
ATOM 605 N N . TYR A 1 85 ? -9.306 6.053 7.516 1.00 97.88 85 TYR A N 1
ATOM 606 C CA . TYR A 1 85 ? -8.111 5.519 6.876 1.00 97.88 85 TYR A CA 1
ATOM 607 C C . TYR A 1 85 ? -6.806 5.878 7.601 1.00 97.88 85 TYR A C 1
ATOM 609 O O . TYR A 1 85 ? -6.539 7.042 7.909 1.00 97.88 85 TYR A O 1
ATOM 617 N N . VAL A 1 86 ? -5.928 4.884 7.732 1.00 97.75 86 VAL A N 1
ATOM 618 C CA . VAL A 1 86 ? -4.515 5.055 8.092 1.00 97.75 86 VAL A CA 1
ATOM 619 C C . VAL A 1 86 ? -3.611 4.593 6.951 1.00 97.75 86 VAL A C 1
ATOM 621 O O . VAL A 1 86 ? -3.934 3.652 6.232 1.00 97.75 86 VAL A O 1
ATOM 624 N N . THR A 1 87 ? -2.458 5.238 6.770 1.00 98.19 87 THR A N 1
ATOM 625 C CA . THR A 1 87 ? -1.514 4.894 5.690 1.00 98.19 87 THR A CA 1
ATOM 626 C C . THR A 1 87 ? -0.684 3.670 6.053 1.00 98.19 87 THR A C 1
ATOM 628 O O . THR A 1 87 ? 0.142 3.752 6.953 1.00 98.19 87 THR A O 1
ATOM 631 N N . LEU A 1 88 ? -0.855 2.551 5.361 1.00 97.88 88 LEU A N 1
ATOM 632 C CA . LEU A 1 88 ? -0.019 1.360 5.521 1.00 97.88 88 LEU A CA 1
ATOM 633 C C . LEU A 1 88 ? 1.369 1.574 4.905 1.00 97.88 88 LEU A C 1
ATOM 635 O O . LEU A 1 88 ? 2.381 1.360 5.564 1.00 97.88 88 LEU A O 1
ATOM 639 N N . ALA A 1 89 ? 1.397 2.070 3.668 1.00 98.06 89 ALA A N 1
ATOM 640 C CA . ALA A 1 89 ? 2.619 2.350 2.929 1.00 98.06 89 ALA A CA 1
ATOM 641 C C . ALA A 1 89 ? 2.427 3.509 1.943 1.00 98.06 89 ALA A C 1
ATOM 643 O O . ALA A 1 89 ? 1.314 3.808 1.510 1.00 98.06 89 ALA A O 1
ATOM 644 N N . THR A 1 90 ? 3.525 4.151 1.563 1.00 98.31 90 THR A N 1
ATOM 645 C CA . THR A 1 90 ? 3.586 5.152 0.497 1.00 98.31 90 THR A CA 1
ATOM 646 C C . THR A 1 90 ? 4.483 4.643 -0.620 1.00 98.31 90 THR A C 1
ATOM 648 O O . THR A 1 90 ? 5.669 4.420 -0.395 1.00 98.31 90 THR A O 1
ATOM 651 N N . LEU A 1 91 ? 3.934 4.499 -1.826 1.00 98.31 91 LEU A N 1
ATOM 652 C CA . LEU A 1 91 ? 4.687 4.200 -3.043 1.00 98.31 91 LEU A CA 1
ATOM 653 C C . LEU A 1 91 ? 5.127 5.523 -3.670 1.00 98.31 91 LEU A C 1
ATOM 655 O O . LEU A 1 91 ? 4.288 6.284 -4.161 1.00 98.31 91 LEU A O 1
ATOM 659 N N . THR A 1 92 ? 6.419 5.831 -3.654 1.00 97.25 92 THR A N 1
ATOM 660 C CA . THR A 1 92 ? 6.916 7.062 -4.286 1.00 97.25 92 THR A CA 1
ATOM 661 C C . THR A 1 92 ? 7.188 6.821 -5.763 1.00 97.25 92 THR A C 1
ATOM 663 O O . THR A 1 92 ? 7.805 5.822 -6.109 1.00 97.25 92 THR A O 1
ATOM 666 N N . GLY A 1 93 ? 6.770 7.736 -6.638 1.00 96.06 93 GLY A N 1
ATOM 667 C CA . GLY A 1 93 ? 7.000 7.611 -8.082 1.00 96.06 93 GLY A CA 1
ATOM 668 C C . GLY A 1 93 ? 6.025 6.673 -8.798 1.00 96.06 93 GLY A C 1
ATOM 669 O O . GLY A 1 93 ? 6.046 6.607 -10.026 1.00 96.06 93 GLY A O 1
ATOM 670 N N . THR A 1 94 ? 5.142 5.997 -8.057 1.00 97.25 94 THR A N 1
ATOM 671 C CA . THR A 1 94 ? 4.225 4.998 -8.608 1.00 97.25 94 THR A CA 1
ATOM 672 C C . THR A 1 94 ? 2.776 5.327 -8.280 1.00 97.25 94 THR A C 1
ATOM 674 O O . THR A 1 94 ? 2.388 5.444 -7.117 1.00 97.25 94 THR A O 1
ATOM 677 N N . LEU A 1 95 ? 1.962 5.437 -9.332 1.00 98.12 95 LEU A N 1
ATOM 678 C CA . LEU A 1 95 ? 0.509 5.566 -9.255 1.00 98.12 95 LEU A CA 1
ATOM 679 C C . LEU A 1 95 ? -0.123 4.185 -9.418 1.00 98.12 95 LEU A C 1
ATOM 681 O O . LEU A 1 95 ? -0.225 3.696 -10.538 1.00 98.12 95 LEU A O 1
ATOM 685 N N . LEU A 1 96 ? -0.521 3.567 -8.313 1.00 98.19 96 LEU A N 1
ATOM 686 C CA . LEU A 1 96 ? -1.212 2.287 -8.277 1.00 98.19 96 LEU A CA 1
ATOM 687 C C . LEU A 1 96 ? -2.721 2.532 -8.209 1.00 98.19 96 LEU A C 1
ATOM 689 O O . LEU A 1 96 ? -3.193 3.362 -7.435 1.00 98.19 96 LEU A O 1
ATOM 693 N N . GLN A 1 97 ? -3.477 1.830 -9.043 1.00 97.19 97 GLN A N 1
ATOM 694 C CA . GLN A 1 97 ? -4.928 1.946 -9.151 1.00 97.19 97 GLN A CA 1
ATOM 695 C C . GLN A 1 97 ? -5.596 0.611 -8.820 1.00 97.19 97 GLN A C 1
ATOM 697 O O . GLN A 1 97 ? -4.995 -0.450 -8.946 1.00 97.19 97 GLN A O 1
ATOM 702 N N . GLN A 1 98 ? -6.883 0.641 -8.465 1.00 96.62 98 GLN A N 1
ATOM 703 C CA . GLN A 1 98 ? -7.670 -0.583 -8.257 1.00 96.62 98 GLN A CA 1
ATOM 704 C C . GLN A 1 98 ? -7.712 -1.481 -9.514 1.00 96.62 98 GLN A C 1
ATOM 706 O O . GLN A 1 98 ? -7.938 -2.678 -9.415 1.00 96.62 98 GLN A O 1
ATOM 711 N N . GLY A 1 99 ? -7.502 -0.925 -10.710 1.00 96.62 99 GLY A N 1
ATOM 712 C CA . GLY A 1 99 ? -7.416 -1.715 -11.942 1.00 96.62 99 GLY A CA 1
ATOM 713 C C . GLY A 1 99 ? -6.118 -2.517 -12.095 1.00 96.62 99 GLY A C 1
ATOM 714 O O . GLY A 1 99 ? -6.065 -3.408 -12.938 1.00 96.62 99 GLY A O 1
ATOM 715 N N . ASP A 1 100 ? -5.088 -2.234 -11.293 1.00 97.19 100 ASP A N 1
ATOM 716 C CA . ASP A 1 100 ? -3.756 -2.841 -11.398 1.00 97.19 100 ASP A CA 1
ATOM 717 C C . ASP A 1 100 ? -3.710 -4.197 -10.662 1.00 97.19 100 ASP A C 1
ATOM 719 O O . ASP A 1 100 ? -2.900 -4.425 -9.765 1.00 97.19 100 ASP A O 1
ATOM 723 N N . THR A 1 101 ? -4.607 -5.122 -11.020 1.00 96.38 101 THR A N 1
ATOM 724 C CA . THR A 1 101 ? -4.844 -6.385 -10.288 1.00 96.38 101 THR A CA 1
ATOM 725 C C . THR A 1 101 ? -3.662 -7.359 -10.287 1.00 96.38 101 THR A C 1
ATOM 727 O O . THR A 1 101 ? -3.715 -8.380 -9.613 1.00 96.38 101 THR A O 1
ATOM 730 N N . ALA A 1 102 ? -2.609 -7.089 -11.061 1.00 97.56 102 ALA A N 1
ATOM 731 C CA . ALA A 1 102 ? -1.366 -7.859 -11.032 1.00 97.56 102 ALA A CA 1
ATOM 732 C C . ALA A 1 102 ? -0.420 -7.424 -9.899 1.00 97.56 102 ALA A C 1
ATOM 734 O O . ALA A 1 102 ? 0.565 -8.108 -9.646 1.00 97.56 102 ALA A O 1
ATOM 735 N N . ASN A 1 103 ? -0.698 -6.293 -9.245 1.00 98.38 103 ASN A N 1
ATOM 736 C CA . ASN A 1 103 ? 0.216 -5.637 -8.310 1.00 98.38 103 ASN A CA 1
ATOM 737 C C . ASN A 1 103 ? -0.236 -5.707 -6.851 1.00 98.38 103 ASN A C 1
ATOM 739 O O . ASN A 1 103 ? 0.362 -5.069 -5.984 1.00 98.38 103 ASN A O 1
ATOM 743 N N . TYR A 1 104 ? -1.295 -6.456 -6.558 1.00 98.06 104 TYR A N 1
ATOM 744 C CA . TYR A 1 104 ? -1.731 -6.676 -5.189 1.00 98.06 104 TYR A CA 1
ATOM 745 C C . TYR A 1 104 ? -2.515 -7.982 -5.039 1.00 98.06 104 TYR A C 1
ATOM 747 O O . TYR A 1 104 ? -3.105 -8.486 -5.994 1.00 98.06 104 TYR A O 1
ATOM 755 N N . VAL A 1 105 ? -2.550 -8.495 -3.812 1.00 97.12 105 VAL A N 1
ATOM 756 C CA . VAL A 1 105 ? -3.368 -9.637 -3.384 1.00 97.12 105 VAL A CA 1
ATOM 757 C C . VAL A 1 105 ? -4.212 -9.190 -2.187 1.00 97.12 105 VAL A C 1
ATOM 759 O O . VAL A 1 105 ? -3.694 -8.498 -1.309 1.00 97.12 105 VAL A O 1
ATOM 762 N N . LEU A 1 106 ? -5.506 -9.534 -2.185 1.00 95.25 106 LEU A N 1
ATOM 763 C CA . LEU A 1 106 ? -6.501 -9.150 -1.169 1.00 95.25 106 LEU A CA 1
ATOM 764 C C . LEU A 1 106 ? -7.089 -10.361 -0.461 1.00 95.25 106 LEU A C 1
ATOM 766 O O . LEU A 1 106 ? -7.119 -11.446 -1.079 1.00 95.25 106 LEU A O 1
#